Protein 5LLJ (pdb70)

Solvent-accessible surface area: 8548 Å² total; per-residue (Å²): 199,121,97,82,0,88,6,50,51,87,167,230,48,131,66,34,147,93,72,34,65,13,71,15,50,51,43,26,125,40,12,4,0,0,57,23,167,75,94,109,124,17,47,49,7,46,61,140,9,15,103,81,52,107,92,131,265,226,123,101,90,0,88,9,51,43,97,149,228,48,131,73,32,153,101,71,44,74,28,73,12,50,44,39,26,126,39,8,3,0,0,60,15,230,75,87,103,161,26,50,27,7,36,63,146,7,9,122,83,69,107,105,139,246

Organism: Maedi visna virus (strain KV1772) (NCBI:txid36374)

InterPro domains:
  IPR000477 Reverse transcriptase domain [PF00078] (606-776)
  IPR000477 Reverse transcriptase domain [PS50878] (587-776)
  IPR001037 Integrase, C-terminal, retroviral [PS51027] (1447-1499)
  IPR001584 Integrase, catalytic core [PF00665] (1286-1372)
  IPR001584 Integrase, catalytic core [PS50994] (1270-1430)
  IPR001878 Zinc finger, CCHC-type [PF00098] (385-402)
  IPR001878 Zinc finger, CCHC-type [PF00098] (405-421)
  IPR001878 Zinc finger, CCHC-type [PS50158] (386-402)
  IPR001878 Zinc finger, CCHC-type [PS50158] (406-421)
  IPR001878 Zinc finger, CCHC-type [SM00343] (386-402)
  IPR001878 Zinc finger, CCHC-type [SM00343] (405-421)
  IPR001969 Aspartic peptidase, active site [PS00141] (461-472)
  IPR001995 Peptidase A2A, retrovirus, catalytic [PS50175] (459-530)
  IPR002156 Ribonuclease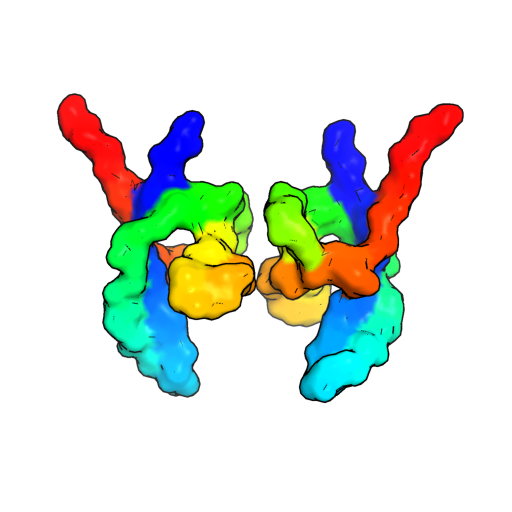 H domain [PF00075] (976-1089)
  IPR002156 Ribonuclease H domain [PS50879] (971-1093)
  IPR003308 Integrase, N-terminal zinc-binding domain [PF02022] (1233-1270)
  IPR003308 Integrase, N-terminal zinc-binding domain [PS50876] (1228-1269)
  IPR008916 Retrovirus capsid, C-terminal [G3DSA:1.10.1200.30] (277-373)
  IPR008919 Retrovirus capsid, N-terminal [G3DSA:1.10.375.10] (144-276)
  IPR008919 Retrovirus capsid, N-terminal [SSF47943] (143-289)

Sequence (114 aa):
KIRFCYYRTRKRGHHPGEWQGPTQVLWGGDGAIVVKDRGTDRYLVIANKDVKFIPPPKKIRFCYYRTRKRGHPGEWQGPTQVLWGGDGAIVVKDRGTDRYLVIANKDVKFIPPPK

Foldseek 3Di:
DWKWKWFWDDDVPHTDDTDDRFTFPADDDQWTWTQDPVPRHIDIGGVVRIGIDDDDD/DKWWKWFWDDDVNHTDDTDDRFIFPADDDQWTWTQDVVVRDIDIGGVVGIGIDDDDD

Nearest PDB structures (foldseek):
  5llj-assembly1_B  TM=9.856E-01  e=1.157E-09  Visna/maedi virus EV1 KV1772
  5t3a-assembly1_A-2  TM=9.664E-01  e=5.363E-09  Visna-maedi virus
  7u32-assembly1_F  TM=9.266E-01  e=1.122E-08  Visna/maedi virus EV1 KV1772
  7u32-assembly1_A  TM=9.396E-01  e=4.384E-08  Visna/maedi virus EV1 KV1772
  7zpp-assembly1_E  TM=9.690E-01  e=1.365E-07  Visna/maedi virus EV1 KV1772

Secondary structure (DSSP, 8-state):
---EEEE--EETT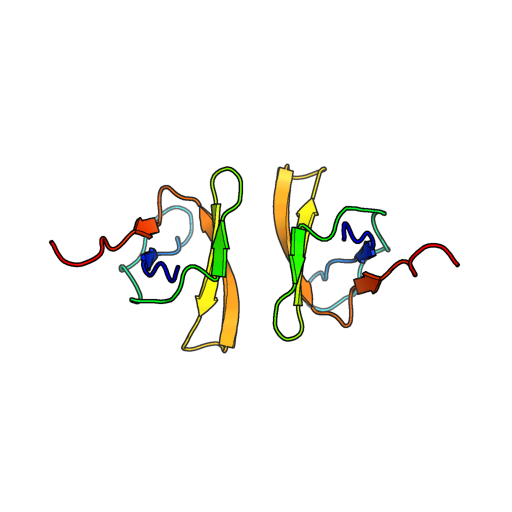EE---EEEEE--EE-SSEEEEEETTTTEEEEEEGGGEEEEPPP-/---EEEE--EETTEE---EEEEE--EE-SSEEEEEETTTTEEEEEEGGGEEEPPPP-

Structure (mmCIF, N/CA/C/O backbone):
data_5LLJ
#
_entry.id   5LLJ
#
_cell.length_a   64.250
_cell.length_b   64.250
_cell.length_c   72.330
_cell.angle_alpha   90.00
_cell.angle_beta   90.00
_cell.angle_gamma   90.00
#
_symmetry.space_grou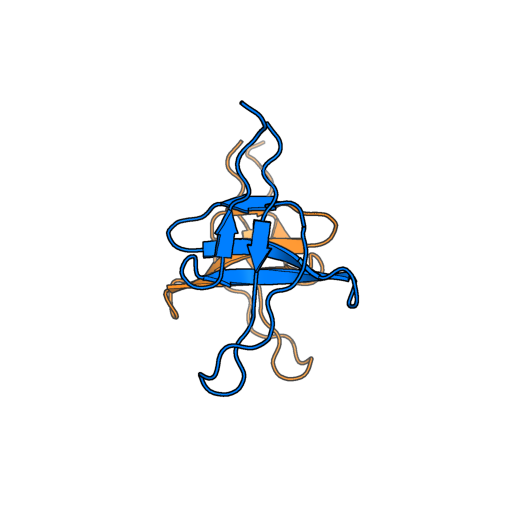p_name_H-M   'P 42 21 2'
#
loop_
_entity.id
_entity.type
_entity.pdbx_description
1 polymer Integrase
2 non-polymer 'CHLORIDE ION'
3 water water
#
loop_
_atom_site.group_PDB
_atom_site.id
_atom_site.type_symbol
_atom_site.label_atom_id
_atom_site.label_alt_id
_atom_site.label_comp_id
_atom_site.label_asym_id
_atom_site.label_entity_id
_atom_site.label_seq_id
_atom_site.pdbx_PDB_ins_code
_atom_site.Cartn_x
_atom_site.Cartn_y
_atom_site.Cartn_z
_atom_site.occupancy
_atom_site.B_iso_or_equiv
_atom_site.auth_seq_id
_atom_site.auth_comp_id
_atom_site.auth_asym_id
_atom_site.auth_atom_id
_atom_site.pdbx_PDB_model_num
ATOM 1 N N . LYS A 1 2 ? 17.596 16.686 79.072 1.00 80.61 220 LYS A N 1
ATOM 2 C CA . LYS A 1 2 ? 16.167 16.941 78.938 1.00 82.45 220 LYS A CA 1
ATOM 3 C C . LYS A 1 2 ? 15.494 17.082 80.304 1.00 76.08 220 LYS A C 1
ATOM 4 O O . LYS A 1 2 ? 15.322 16.101 81.027 1.00 79.93 220 LYS A O 1
ATOM 10 N N . ILE A 1 3 ? 15.114 18.311 80.649 1.00 67.96 221 ILE A N 1
ATOM 11 C CA . ILE A 1 3 ? 14.491 18.622 81.931 1.00 54.44 221 ILE A CA 1
ATOM 12 C C . ILE A 1 3 ? 12.982 18.638 81.752 1.00 47.41 221 ILE A C 1
ATOM 13 O O . ILE A 1 3 ? 12.456 19.384 80.915 1.00 43.02 221 ILE A O 1
ATOM 18 N N . ARG A 1 4 ? 12.284 17.830 82.545 1.00 40.99 222 ARG A N 1
ATOM 19 C CA . ARG A 1 4 ? 10.829 17.838 82.607 1.00 38.08 222 ARG A CA 1
ATOM 20 C C . ARG A 1 4 ? 10.389 18.408 83.947 1.00 30.94 222 ARG A C 1
ATOM 21 O O . ARG A 1 4 ? 10.905 18.004 84.994 1.00 30.90 222 ARG A O 1
ATOM 29 N N . PHE A 1 5 ? 9.441 19.338 83.911 1.00 31.33 223 PHE A N 1
ATOM 30 C CA . PHE A 1 5 ? 8.787 19.844 85.107 1.00 34.60 223 PHE A CA 1
ATOM 31 C C . PHE A 1 5 ? 7.337 19.384 85.139 1.00 34.51 223 PHE A C 1
ATOM 32 O O . PHE A 1 5 ? 6.768 18.975 84.124 1.00 29.77 223 PHE A O 1
ATOM 40 N N . CYS A 1 6 ? 6.734 19.475 86.321 1.00 26.68 224 CYS A N 1
ATOM 41 C CA . CYS A 1 6 ? 5.364 19.033 86.512 1.00 27.58 224 CYS A CA 1
ATOM 42 C C . CYS A 1 6 ? 4.714 19.829 87.631 1.00 30.32 224 CYS A C 1
ATOM 43 O O . CYS A 1 6 ? 5.389 20.498 88.420 1.00 29.63 224 CYS A O 1
ATOM 46 N N . TYR A 1 7 ? 3.383 19.772 87.656 1.00 30.72 225 TYR A N 1
ATOM 47 C CA . TYR A 1 7 ? 2.589 19.993 88.855 1.00 30.31 225 TYR A CA 1
ATOM 48 C C . TYR A 1 7 ? 2.283 18.633 89.468 1.00 32.21 225 TYR A C 1
ATOM 49 O O . TYR A 1 7 ? 2.151 17.635 88.757 1.00 28.60 225 TYR A O 1
ATOM 58 N N . TYR A 1 8 ? 2.176 18.594 90.795 1.00 29.97 226 TYR A N 1
ATOM 59 C CA . TYR A 1 8 ? 1.853 17.357 91.490 1.00 31.06 226 TYR A CA 1
ATOM 60 C C . TYR A 1 8 ? 0.947 17.679 92.666 1.00 29.50 226 TYR A C 1
ATOM 61 O O . TYR A 1 8 ? 0.861 18.825 93.116 1.00 32.38 226 TYR A O 1
ATOM 70 N N . ARG A 1 9 ? 0.269 16.650 93.163 1.00 31.03 227 ARG A N 1
ATOM 71 C CA . ARG A 1 9 ? -0.585 16.800 94.327 1.00 31.04 227 ARG A CA 1
ATOM 72 C C . ARG A 1 9 ? -0.497 15.543 95.175 1.00 29.09 227 ARG A C 1
ATOM 73 O O . ARG A 1 9 ? -0.122 14.468 94.695 1.00 25.34 227 ARG A O 1
ATOM 81 N N . THR A 1 10 ? -0.825 15.694 96.449 1.00 28.80 228 THR A N 1
ATOM 82 C CA . THR A 1 10 ? -0.914 14.570 97.364 1.00 27.70 228 THR A CA 1
ATOM 83 C C . THR A 1 10 ? -2.342 14.480 97.882 1.00 30.52 228 THR A C 1
ATOM 84 O O . THR A 1 10 ? -3.148 15.402 97.724 1.00 29.10 228 THR A O 1
ATOM 88 N N . ARG A 1 11 ? -2.658 13.357 98.510 1.00 27.84 229 ARG A N 1
ATOM 89 C CA . ARG A 1 11 ? -4.007 13.117 98.992 1.00 29.48 229 ARG A CA 1
ATOM 90 C C . ARG A 1 11 ? -4.021 12.953 100.502 1.00 32.96 229 ARG A C 1
ATOM 91 O O . ARG A 1 11 ? -3.042 12.514 101.115 1.00 29.59 229 ARG A O 1
ATOM 99 N N . LYS A 1 12 ? -5.144 13.336 101.095 1.00 34.86 230 LYS A N 1
ATOM 100 C CA . LYS A 1 12 ? -5.385 13.160 102.519 1.00 31.57 230 LYS A CA 1
ATOM 101 C C . LYS A 1 12 ? -6.607 12.256 102.617 1.00 42.73 230 LYS A C 1
ATOM 102 O O . LYS A 1 12 ? -7.740 12.685 102.357 1.00 30.08 230 LYS A O 1
ATOM 108 N N . ARG A 1 13 ? -6.336 10.987 102.932 1.00 42.90 231 ARG A N 1
ATOM 109 C CA . ARG A 1 13 ? -7.346 9.935 103.016 1.00 38.24 231 ARG A CA 1
ATOM 110 C C . ARG A 1 13 ? -8.146 9.860 101.719 1.00 39.49 231 ARG A C 1
ATOM 111 O O . ARG A 1 13 ? -9.380 9.826 101.716 1.00 40.75 231 ARG A O 1
ATOM 119 N N . GLY A 1 14 ? -7.421 9.867 100.603 1.00 33.00 232 GLY A N 1
ATOM 120 C CA . GLY A 1 14 ? -8.006 9.713 99.298 1.00 39.24 232 GLY A CA 1
ATOM 121 C C . GLY A 1 14 ? -8.387 11.000 98.605 1.00 32.52 232 GLY A C 1
ATOM 122 O O . GLY A 1 14 ? -8.495 11.008 97.376 1.00 32.36 232 GLY A O 1
ATOM 123 N N . HIS A 1 15 ? -8.592 12.087 99.348 1.00 35.19 233 HIS A N 1
ATOM 124 C CA A HIS A 1 15 ? -9.033 13.338 98.742 0.52 36.70 233 HIS A CA 1
ATOM 125 C CA B HIS A 1 15 ? -9.033 13.336 98.737 0.48 36.67 233 HIS A CA 1
ATOM 126 C C . HIS A 1 15 ? -7.851 14.085 98.169 1.00 34.32 233 HIS A C 1
ATOM 127 O O . HIS A 1 15 ? -6.900 14.400 98.905 1.00 35.23 233 HIS A O 1
ATOM 140 N N . PRO A 1 16 ? -7.835 14.411 96.872 1.00 38.19 234 PRO A N 1
ATOM 141 C CA . PRO A 1 16 ? -6.697 15.124 96.294 1.00 38.25 234 PRO A CA 1
ATOM 142 C C . PRO A 1 16 ? -6.649 16.572 96.756 1.00 43.90 234 PRO A C 1
ATOM 143 O O . PRO A 1 16 ? -7.668 17.265 96.806 1.00 39.77 234 PRO A O 1
ATOM 147 N N . GLY A 1 17 ? -5.444 17.023 97.097 1.00 35.67 235 GLY A N 1
ATOM 148 C CA . GLY A 1 17 ? -5.222 18.386 97.527 1.00 43.10 235 GLY A CA 1
ATOM 149 C C . GLY A 1 17 ? -4.949 19.316 96.361 1.00 40.89 235 GLY A C 1
ATOM 150 O O . GLY A 1 17 ? -5.161 18.984 95.193 1.00 35.91 235 GLY A O 1
ATOM 151 N N . GLU A 1 18 ? -4.464 20.508 96.698 1.00 38.54 236 GLU A N 1
ATOM 152 C CA . GLU A 1 18 ? -4.161 21.505 95.683 1.00 38.97 236 GLU A CA 1
ATOM 153 C C . GLU A 1 18 ? -2.970 21.072 94.841 1.00 33.15 236 GLU A C 1
ATOM 154 O O . GLU A 1 18 ? -2.046 20.412 95.325 1.00 34.57 236 GLU A O 1
ATOM 160 N N . TRP A 1 19 ? -2.996 21.455 93.566 1.00 36.27 237 TRP A N 1
ATOM 161 C CA . TRP A 1 19 ? -1.831 21.256 92.717 1.00 32.52 237 TRP A CA 1
ATOM 162 C C . TRP A 1 19 ? -0.666 22.084 93.239 1.00 43.97 237 TRP A C 1
ATOM 163 O O . TRP A 1 19 ? -0.828 23.255 93.598 1.00 43.37 237 TRP A O 1
ATOM 174 N N . GLN A 1 20 ? 0.509 21.469 93.291 1.00 32.62 238 GLN A N 1
ATOM 175 C CA . GLN A 1 20 ? 1.705 22.113 93.801 1.00 38.47 238 GLN A CA 1
ATOM 176 C C . GLN A 1 20 ? 2.755 22.151 92.704 1.00 35.70 238 GLN A C 1
ATOM 177 O O . GLN A 1 20 ? 2.667 21.427 91.710 1.00 36.40 238 GLN A O 1
ATOM 183 N N . GLY A 1 21 ? 3.750 23.008 92.897 1.00 37.80 239 GLY A N 1
ATOM 184 C CA . GLY A 1 21 ? 4.794 23.188 91.910 1.00 32.04 239 GLY A CA 1
ATOM 185 C C . GLY A 1 21 ? 4.750 24.552 91.244 1.00 33.99 239 GLY A C 1
ATOM 186 O O . GLY A 1 21 ? 4.204 25.501 91.804 1.00 36.91 239 GLY A O 1
ATOM 187 N N . PRO A 1 22 ? 5.313 24.658 90.032 1.00 31.90 240 PRO A N 1
ATOM 188 C CA . PRO A 1 22 ? 5.944 23.560 89.286 1.00 33.32 240 PRO A CA 1
ATOM 189 C C . PRO A 1 22 ? 7.267 23.093 89.895 1.00 33.19 240 PRO A C 1
ATOM 190 O O . PRO A 1 22 ? 7.920 23.849 90.610 1.00 35.39 240 PRO A O 1
ATOM 194 N N . THR A 1 23 ? 7.634 21.839 89.638 1.00 27.92 241 THR A N 1
ATOM 195 C CA . THR A 1 23 ? 8.858 21.283 90.191 1.00 28.83 241 THR A CA 1
ATOM 196 C C . THR A 1 23 ? 9.403 20.258 89.208 1.00 28.80 241 THR A C 1
ATOM 197 O O . THR A 1 23 ? 8.677 19.733 88.358 1.00 28.89 241 THR A O 1
ATOM 201 N N . GLN A 1 24 ? 10.699 19.993 89.317 1.00 29.89 242 GLN A N 1
ATOM 202 C CA . GLN A 1 24 ? 11.348 19.114 88.356 1.00 27.87 242 GLN A CA 1
ATOM 203 C C . GLN A 1 24 ? 10.961 17.661 88.599 1.00 31.15 242 GLN A C 1
ATOM 204 O O . GLN A 1 24 ? 10.886 17.203 89.743 1.00 29.14 242 GLN A O 1
ATOM 210 N N . VAL A 1 25 ? 10.700 16.940 87.511 1.00 28.19 243 VAL A N 1
ATOM 211 C CA . VAL A 1 25 ? 10.525 15.490 87.555 1.00 28.66 243 VAL A CA 1
ATOM 212 C C . VAL A 1 25 ? 11.921 14.891 87.694 1.00 30.47 243 VAL A C 1
ATOM 213 O O . VAL A 1 25 ? 12.695 14.868 86.738 1.00 31.97 243 VAL A O 1
ATOM 217 N N . LEU A 1 26 ? 12.253 14.410 88.892 1.00 27.11 244 LEU A N 1
ATOM 218 C CA . LEU A 1 26 ? 13.613 13.948 89.144 1.00 30.69 244 LEU A CA 1
ATOM 219 C C . LEU A 1 26 ? 13.845 12.533 88.637 1.00 32.08 244 LEU A C 1
ATOM 220 O O . LEU A 1 26 ? 14.969 12.195 88.247 1.00 35.89 244 LEU A O 1
ATOM 225 N N . TRP A 1 27 ? 12.812 11.698 88.638 1.00 27.33 245 TRP A N 1
ATOM 226 C CA . TRP A 1 27 ? 12.920 10.336 88.140 1.00 27.61 245 TRP A CA 1
ATOM 227 C C . TRP A 1 27 ? 11.540 9.876 87.706 1.00 32.06 245 TRP A C 1
ATOM 228 O O . TRP A 1 27 ? 10.537 10.218 88.341 1.00 30.08 245 TRP A O 1
ATOM 239 N N . GLY A 1 28 ? 11.497 9.120 86.615 1.00 33.40 246 GLY A N 1
ATOM 240 C CA . GLY A 1 28 ? 10.263 8.524 86.155 1.00 31.78 246 GLY A CA 1
ATOM 241 C C . GLY A 1 28 ? 10.311 7.015 86.253 1.00 39.67 246 GLY A C 1
ATOM 242 O O . GLY A 1 28 ? 11.167 6.370 85.639 1.00 33.82 246 GLY A O 1
ATOM 243 N N . GLY A 1 29 ? 9.415 6.443 87.048 1.00 29.28 247 GLY A N 1
ATOM 244 C CA . GLY A 1 29 ? 9.266 5.012 87.149 1.00 35.32 247 GLY A CA 1
ATOM 245 C C . GLY A 1 29 ? 8.059 4.515 86.382 1.00 38.60 247 GLY A C 1
ATOM 246 O O . GLY A 1 29 ? 7.514 5.201 85.510 1.00 40.53 247 GLY A O 1
ATOM 247 N N . ASP A 1 30 ? 7.628 3.304 86.722 1.00 32.54 248 ASP A N 1
ATOM 248 C CA . ASP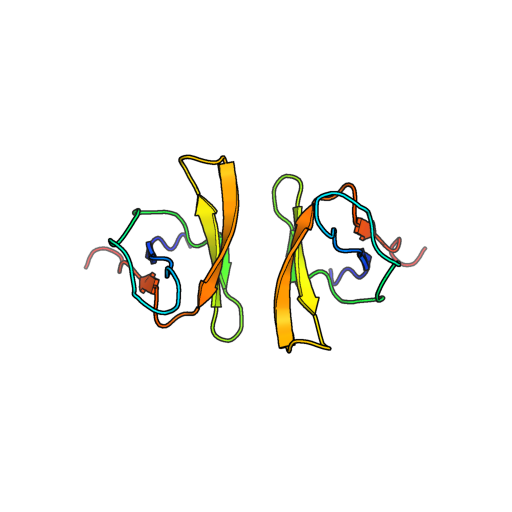 A 1 30 ? 6.455 2.688 86.102 1.00 34.06 248 ASP A CA 1
ATOM 249 C C . ASP A 1 30 ? 5.220 3.096 86.896 1.00 31.14 248 ASP A C 1
ATOM 250 O O . ASP A 1 30 ? 4.900 2.492 87.921 1.00 35.69 248 ASP A O 1
ATOM 255 N N . GLY A 1 31 ? 4.516 4.122 86.420 1.00 31.90 249 GLY A N 1
ATOM 256 C CA . GLY A 1 31 ? 3.299 4.569 87.058 1.00 38.54 249 GLY A CA 1
ATOM 257 C C . GLY A 1 31 ? 3.475 5.632 88.120 1.00 31.98 249 GLY A C 1
ATOM 258 O O . GLY A 1 31 ? 2.483 6.020 88.751 1.00 29.93 249 GLY A O 1
ATOM 259 N N . ALA A 1 32 ? 4.695 6.120 88.335 1.00 27.39 250 ALA A N 1
ATOM 260 C CA . ALA A 1 32 ? 4.942 7.100 89.383 1.00 27.62 250 ALA A CA 1
ATOM 261 C C . ALA A 1 32 ? 6.227 7.852 89.069 1.00 27.33 250 ALA A C 1
ATOM 262 O O . ALA A 1 32 ? 7.044 7.412 88.256 1.00 29.05 250 ALA A O 1
ATOM 264 N N . ILE A 1 33 ? 6.384 9.009 89.717 1.00 26.87 251 ILE A N 1
ATOM 265 C CA . ILE A 1 33 ? 7.561 9.853 89.562 1.00 22.37 251 ILE A CA 1
ATOM 266 C C . ILE A 1 33 ? 8.083 10.220 90.942 1.00 22.26 251 ILE A C 1
ATOM 267 O O . ILE A 1 33 ? 7.423 10.012 91.961 1.00 24.86 251 ILE A O 1
ATOM 272 N N . VAL A 1 34 ? 9.291 10.776 90.958 1.00 21.60 252 VAL A N 1
ATOM 273 C CA . VAL A 1 34 ? 9.922 11.291 92.167 1.00 23.93 252 VAL A CA 1
ATOM 274 C C . VAL A 1 34 ? 10.097 12.796 92.015 1.00 28.30 252 VAL A C 1
ATOM 275 O O . VAL A 1 34 ? 10.604 13.265 90.991 1.00 28.68 252 VAL A O 1
ATOM 279 N N . VAL A 1 35 ? 9.674 13.549 93.031 1.00 27.87 253 VAL A N 1
ATOM 280 C CA . VAL A 1 35 ? 9.879 14.990 93.092 1.00 28.74 253 VAL A CA 1
ATOM 281 C C . VAL A 1 35 ? 10.491 15.325 94.444 1.00 30.73 253 VAL A C 1
ATOM 282 O O . VAL A 1 35 ? 10.494 14.514 95.368 1.00 29.06 253 VAL A O 1
ATOM 286 N N . LYS A 1 36 ? 11.002 16.544 94.557 1.00 29.01 254 LYS A N 1
ATOM 287 C CA . LYS A 1 36 ? 11.476 17.066 95.831 1.00 28.89 254 LYS A CA 1
ATOM 288 C C . LYS A 1 36 ? 10.521 18.157 96.301 1.00 34.17 254 LYS A C 1
ATOM 289 O O . LYS A 1 36 ? 10.298 19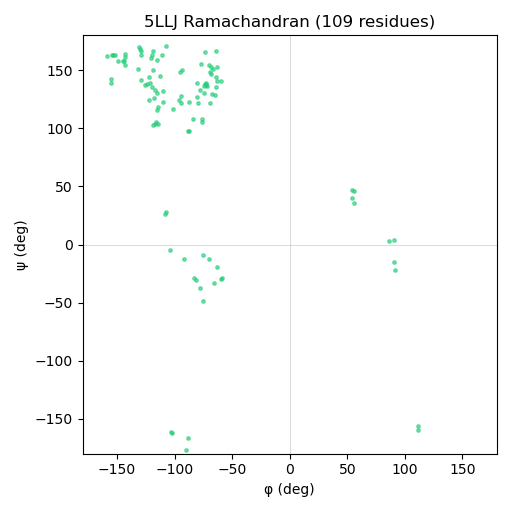.142 95.587 1.00 35.70 254 LYS A O 1
ATOM 295 N N . ASP A 1 37 ? 9.960 17.974 97.495 1.00 36.69 255 ASP A N 1
ATOM 296 C CA . ASP A 1 37 ? 9.081 18.976 98.083 1.00 41.61 255 ASP A CA 1
ATOM 297 C C . ASP A 1 37 ? 9.903 20.199 98.466 1.00 41.64 255 ASP A C 1
ATOM 298 O O . ASP A 1 37 ? 10.846 20.098 99.256 1.00 42.33 255 ASP A O 1
ATOM 303 N N . ARG A 1 38 ? 9.545 21.353 97.901 1.00 52.80 256 ARG A N 1
ATOM 304 C CA . ARG A 1 38 ? 10.306 22.572 98.148 1.00 59.04 256 ARG A CA 1
ATOM 305 C C . ARG A 1 38 ? 10.209 23.014 99.603 1.00 61.60 256 ARG A C 1
ATOM 306 O O . ARG A 1 38 ? 11.173 23.567 100.146 1.00 69.14 256 ARG A O 1
ATOM 314 N N . GLY A 1 39 ? 9.070 22.776 100.246 1.00 57.76 257 GLY A N 1
ATOM 315 C CA . GLY A 1 39 ? 8.860 23.225 101.607 1.00 72.75 257 GLY A CA 1
ATOM 316 C C . GLY A 1 39 ? 9.538 22.367 102.655 1.00 76.39 257 GLY A C 1
ATOM 317 O O . GLY A 1 39 ? 10.045 22.886 103.654 1.00 79.88 257 GLY A O 1
ATOM 318 N N . THR A 1 40 ? 9.557 21.051 102.441 1.00 65.41 258 THR A N 1
ATOM 319 C CA . THR A 1 40 ? 10.129 20.120 103.402 1.00 63.49 258 THR A CA 1
ATOM 320 C C . THR A 1 40 ? 11.498 19.587 103.000 1.00 55.48 258 THR A C 1
ATOM 321 O O . THR A 1 40 ? 12.109 18.857 103.790 1.00 46.49 258 THR A O 1
ATOM 325 N N . ASP A 1 41 ? 11.989 19.923 101.804 1.00 60.66 259 ASP A N 1
ATOM 326 C CA . ASP A 1 41 ? 13.281 19.438 101.308 1.00 59.26 259 ASP A CA 1
ATOM 327 C C . ASP A 1 41 ? 13.338 17.910 101.314 1.00 59.21 259 ASP A C 1
ATOM 328 O O . ASP A 1 41 ? 14.382 17.308 101.570 1.00 56.51 259 ASP A O 1
ATOM 333 N N . ARG A 1 42 ? 12.206 17.276 101.022 1.00 53.54 260 ARG A N 1
ATOM 334 C CA . ARG A 1 42 ? 12.071 15.828 101.096 1.00 51.06 260 ARG A CA 1
ATOM 335 C C . ARG A 1 42 ? 11.642 15.276 99.743 1.00 32.52 260 ARG A C 1
ATOM 336 O O . ARG A 1 42 ? 10.861 15.907 99.025 1.00 34.94 260 ARG A O 1
ATOM 344 N N . TYR A 1 43 ? 12.151 14.095 99.396 1.00 41.50 261 TYR A N 1
ATOM 345 C CA . TYR A 1 43 ? 11.740 13.433 98.165 1.00 36.70 261 TYR A CA 1
ATOM 346 C C . TYR A 1 43 ? 10.408 12.725 98.368 1.00 27.62 261 TYR A C 1
ATOM 347 O O . TYR A 1 43 ? 10.179 12.089 99.401 1.00 27.96 261 TYR A O 1
ATOM 356 N N . LEU A 1 44 ? 9.532 12.826 97.365 1.00 28.53 262 LEU A N 1
ATOM 357 C CA . LEU A 1 44 ? 8.207 12.223 97.403 1.00 27.69 262 LEU A CA 1
ATOM 358 C C . LEU A 1 44 ? 7.984 11.403 96.145 1.00 26.68 262 LEU A C 1
ATOM 359 O O . LEU A 1 44 ? 8.381 11.817 95.052 1.00 27.19 262 LEU A O 1
ATOM 364 N N . VAL A 1 45 ? 7.333 10.253 96.296 1.00 25.43 263 VAL A N 1
ATOM 365 C CA . VAL A 1 45 ? 6.858 9.467 95.162 1.00 23.50 263 VAL A CA 1
ATOM 366 C C . VAL A 1 45 ? 5.409 9.855 94.892 1.00 23.01 263 VAL A C 1
ATOM 367 O O . VAL A 1 45 ? 4.576 9.847 95.808 1.00 26.27 263 VAL A O 1
ATOM 371 N N . ILE A 1 46 ? 5.109 10.209 93.643 1.00 24.86 264 ILE A N 1
ATOM 372 C CA . ILE A 1 46 ? 3.785 10.680 93.248 1.00 26.33 264 ILE A CA 1
ATOM 373 C C . ILE A 1 46 ? 3.266 9.768 92.147 1.00 27.58 264 ILE A C 1
ATOM 374 O O . ILE A 1 46 ? 3.924 9.604 91.112 1.00 24.68 264 ILE A O 1
ATOM 379 N N . ALA A 1 47 ? 2.086 9.188 92.362 1.00 26.77 265 ALA A N 1
ATOM 380 C CA . ALA A 1 47 ? 1.450 8.395 91.317 1.00 31.32 265 ALA A CA 1
ATOM 381 C C . ALA A 1 47 ? 1.096 9.278 90.126 1.00 26.22 265 ALA A C 1
ATOM 382 O O . ALA A 1 47 ? 0.699 10.436 90.280 1.00 27.22 265 ALA A O 1
ATOM 384 N N . ASN A 1 48 ? 1.228 8.708 88.921 1.00 28.75 266 ASN A N 1
ATOM 385 C CA . ASN A 1 48 ? 1.083 9.498 87.701 1.00 30.76 266 ASN A CA 1
ATOM 386 C C . ASN A 1 48 ? -0.280 10.171 87.600 1.00 30.60 266 ASN A C 1
ATOM 387 O O . ASN A 1 48 ? -0.396 11.241 86.988 1.00 29.91 266 ASN A O 1
ATOM 392 N N . LYS A 1 49 ? -1.323 9.579 88.183 1.00 28.20 267 LYS A N 1
ATOM 393 C CA . LYS A 1 49 ? -2.623 10.230 88.083 1.00 30.74 267 LYS A CA 1
ATOM 394 C C . LYS A 1 49 ? -2.695 11.504 88.910 1.00 33.16 267 LYS A C 1
ATOM 395 O O . LYS A 1 49 ? -3.631 12.285 88.727 1.00 28.38 267 LYS A O 1
ATOM 401 N N . ASP A 1 50 ? -1.724 11.740 89.794 1.00 26.81 268 ASP A N 1
ATOM 402 C CA . ASP A 1 50 ? -1.618 12.986 90.541 1.00 27.05 268 ASP A CA 1
ATOM 403 C C . ASP A 1 50 ? -0.458 13.845 90.044 1.00 30.65 268 ASP A C 1
ATOM 404 O O . ASP A 1 50 ? 0.109 14.635 90.803 1.00 26.56 268 ASP A O 1
ATOM 409 N N . VAL A 1 51 ? -0.110 13.705 88.765 1.00 26.55 269 VAL A N 1
ATOM 410 C CA . VAL A 1 51 ? 0.943 14.484 88.125 1.00 27.02 269 VAL A CA 1
ATOM 411 C C . VAL A 1 51 ? 0.366 15.156 86.886 1.00 28.85 269 VAL A C 1
ATOM 412 O O . VAL A 1 51 ? -0.393 14.537 86.133 1.00 28.36 269 VAL A O 1
ATOM 416 N N . LYS A 1 52 ? 0.719 16.425 86.684 1.00 26.64 270 LYS A N 1
ATOM 417 C CA . LYS A 1 52 ? 0.474 17.143 85.433 1.00 32.91 270 LYS A CA 1
ATOM 418 C C . LYS A 1 52 ? 1.833 17.503 84.837 1.00 27.17 270 LYS A C 1
ATOM 419 O O . LYS A 1 52 ? 2.508 18.411 85.333 1.00 29.61 270 LYS A O 1
ATOM 425 N N . PHE A 1 53 ? 2.240 16.801 83.781 1.00 28.02 271 PHE A N 1
ATOM 426 C CA . PHE A 1 53 ? 3.506 17.120 83.134 1.00 33.14 271 PHE A CA 1
ATOM 427 C C . PHE A 1 53 ? 3.368 18.398 82.313 1.00 32.61 271 PHE A C 1
ATOM 428 O O . PHE A 1 53 ? 2.383 18.590 81.597 1.00 37.29 271 PHE A O 1
ATOM 436 N N . ILE A 1 54 ? 4.366 19.267 82.423 1.00 27.93 272 ILE A N 1
ATOM 437 C CA . ILE A 1 54 ? 4.350 20.571 81.760 1.00 25.87 272 ILE A CA 1
ATOM 438 C C . ILE A 1 54 ? 5.079 20.437 80.430 1.00 32.93 272 ILE A C 1
ATOM 439 O O . ILE A 1 54 ? 6.264 20.066 80.417 1.00 30.41 272 ILE A O 1
ATOM 444 N N . PRO A 1 55 ? 4.433 20.734 79.304 1.00 36.94 273 PRO A N 1
ATOM 445 C CA . PRO A 1 55 ? 5.088 20.584 78.003 1.00 35.31 273 PRO A CA 1
ATOM 446 C C . PRO A 1 55 ? 6.053 21.726 77.742 1.00 33.30 273 PRO A C 1
ATOM 447 O O . PRO A 1 55 ? 5.892 22.825 78.293 1.00 37.07 273 PRO A O 1
ATOM 451 N N . PRO A 1 56 ? 7.064 21.508 76.906 1.00 33.62 274 PRO A N 1
ATOM 452 C CA . PRO A 1 56 ? 7.962 22.600 76.512 1.00 35.94 274 PRO A CA 1
ATOM 453 C C . PRO A 1 56 ? 7.272 23.546 75.546 1.00 34.46 274 PRO A C 1
ATOM 454 O O . PRO A 1 56 ? 6.210 23.215 74.994 1.00 36.30 274 PRO A O 1
ATOM 458 N N . PRO A 1 57 ? 7.831 24.736 75.317 1.00 34.71 275 PRO A N 1
ATOM 459 C CA . PRO A 1 57 ? 7.203 25.674 74.379 1.00 35.49 275 PRO A CA 1
ATOM 460 C C . PRO A 1 57 ? 7.170 25.120 72.963 1.00 52.69 275 PRO A C 1
ATOM 461 O O . PRO A 1 57 ? 8.007 24.304 72.569 1.00 52.05 275 PRO A O 1
ATOM 465 N N . LYS A 1 58 ? 6.184 25.576 72.197 1.00 61.80 276 LYS A N 1
ATOM 466 C CA . LYS A 1 58 ? 6.066 25.204 70.791 1.00 78.96 276 LYS A CA 1
ATOM 467 C C . LYS A 1 58 ? 7.200 25.812 69.972 1.00 84.32 276 LYS A C 1
ATOM 468 O O . LYS A 1 58 ? 7.788 25.153 69.114 1.00 96.63 276 LYS A O 1
ATOM 475 N N . LYS B 1 2 ? 26.939 -0.367 85.502 1.00 67.90 220 LYS B N 1
ATOM 476 C CA . LYS B 1 2 ? 26.173 0.817 85.875 1.00 77.79 220 LYS B CA 1
ATOM 477 C C . LYS B 1 2 ? 25.083 0.473 86.889 1.00 65.52 220 LYS B C 1
ATOM 478 O O . LYS B 1 2 ? 24.794 1.260 87.792 1.00 70.59 220 LYS B O 1
ATOM 484 N N . ILE B 1 3 ? 24.480 -0.708 86.732 1.00 57.93 221 ILE B N 1
ATOM 485 C CA . ILE B 1 3 ? 23.441 -1.144 87.656 1.00 47.42 221 ILE B CA 1
ATOM 486 C C . ILE B 1 3 ? 24.044 -1.333 89.040 1.00 41.69 221 ILE B C 1
ATOM 487 O O . ILE B 1 3 ? 25.060 -2.020 89.206 1.00 41.31 221 ILE B O 1
ATOM 492 N N . ARG B 1 4 ? 23.422 -0.713 90.041 1.00 33.77 222 ARG B N 1
ATOM 493 C CA . ARG B 1 4 ? 23.829 -0.827 91.432 1.00 33.58 222 ARG B CA 1
ATOM 494 C C . ARG B 1 4 ? 22.760 -1.565 92.226 1.00 27.32 222 ARG B C 1
ATOM 495 O O . ARG B 1 4 ? 21.560 -1.417 91.974 1.00 28.32 222 ARG B O 1
ATOM 503 N N . PHE B 1 5 ? 23.203 -2.352 93.200 1.00 24.37 223 PHE B N 1
ATOM 504 C CA . PHE B 1 5 ? 22.298 -3.028 94.113 1.00 25.91 223 PHE B CA 1
ATOM 505 C C . PHE B 1 5 ? 22.600 -2.593 95.541 1.00 26.65 223 PHE B C 1
ATOM 506 O O . PHE B 1 5 ? 23.673 -2.054 95.832 1.00 27.19 223 PHE B O 1
ATOM 514 N N . CYS B 1 6 ? 21.630 -2.800 96.429 1.00 25.99 224 CYS B N 1
ATOM 515 C CA . CYS B 1 6 ? 21.826 -2.405 97.817 1.00 25.96 224 CYS B CA 1
ATOM 516 C C . CYS B 1 6 ? 20.966 -3.275 98.716 1.00 26.88 224 CYS B C 1
ATOM 517 O O . CYS B 1 6 ? 20.020 -3.927 98.269 1.00 27.52 224 CYS B O 1
ATOM 520 N N . TYR B 1 7 ? 21.309 -3.258 99.997 1.00 28.11 225 TYR B N 1
ATOM 521 C CA . TYR B 1 7 ? 20.354 -3.548 101.053 1.00 21.93 225 TYR B CA 1
ATOM 522 C C . TYR B 1 7 ? 19.751 -2.233 101.536 1.00 24.12 225 TYR B C 1
ATOM 523 O O . TYR B 1 7 ? 20.389 -1.178 101.473 1.00 24.51 225 TYR B O 1
ATOM 532 N N . TYR B 1 8 ? 18.506 -2.294 102.000 1.00 25.06 226 TYR B N 1
ATOM 533 C CA . TYR B 1 8 ? 17.836 -1.106 102.511 1.00 26.42 226 TYR B CA 1
ATOM 534 C C . TYR B 1 8 ? 16.978 -1.490 103.706 1.00 27.95 226 TYR B C 1
ATOM 535 O O . TYR B 1 8 ? 16.685 -2.667 103.938 1.00 29.30 226 TYR B O 1
ATOM 544 N N . ARG B 1 9 ? 16.580 -0.477 104.469 1.00 26.14 227 ARG B N 1
ATOM 545 C CA . ARG B 1 9 ? 15.658 -0.687 105.573 1.00 25.58 227 ARG B CA 1
ATOM 546 C C . ARG B 1 9 ? 14.715 0.502 105.665 1.00 30.13 227 ARG B C 1
ATOM 547 O O . ARG B 1 9 ? 15.035 1.606 105.219 1.00 26.55 227 ARG B O 1
ATOM 555 N N . THR B 1 10 ? 13.538 0.258 106.225 1.00 25.69 228 THR B N 1
ATOM 556 C CA . THR B 1 10 ? 12.554 1.297 106.475 1.00 25.65 228 THR B CA 1
ATOM 557 C C . THR B 1 10 ? 12.493 1.581 107.969 1.00 28.53 228 THR B C 1
ATOM 558 O O . THR B 1 10 ? 13.092 0.878 108.786 1.00 33.20 228 THR B O 1
ATOM 562 N N . ARG B 1 11 ? 11.769 2.638 108.312 1.00 24.66 229 ARG B N 1
ATOM 563 C CA . ARG B 1 11 ? 11.629 3.100 109.686 1.00 29.42 229 ARG B CA 1
ATOM 564 C C . ARG B 1 11 ? 10.160 3.106 110.076 1.00 31.56 229 ARG B C 1
ATOM 565 O O . ARG B 1 11 ? 9.301 3.492 109.278 1.00 33.77 229 ARG B O 1
ATOM 573 N N . LYS 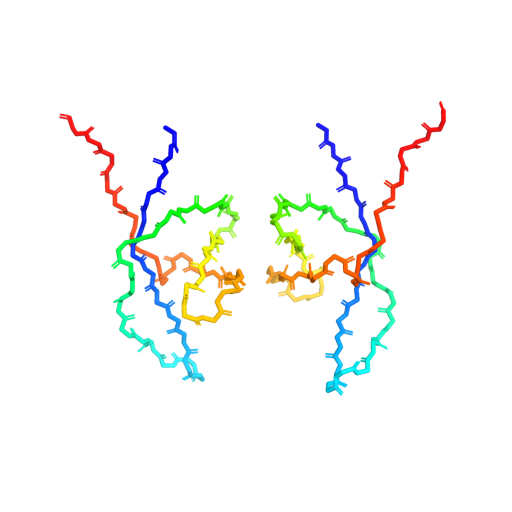B 1 12 ? 9.876 2.680 111.304 1.00 28.30 230 LYS B N 1
ATOM 574 C CA . LYS B 1 12 ? 8.535 2.767 111.880 1.00 31.02 230 LYS B CA 1
ATOM 575 C C . LYS B 1 12 ? 8.624 3.741 113.047 1.00 37.62 230 LYS B C 1
ATOM 576 O O . LYS B 1 12 ? 9.144 3.398 114.112 1.00 31.71 230 LYS B O 1
ATOM 582 N N . ARG B 1 13 ? 8.130 4.962 112.832 1.00 38.12 231 ARG B N 1
ATOM 583 C CA . ARG B 1 13 ? 8.207 6.025 113.836 1.00 40.31 231 ARG B CA 1
ATOM 584 C C . ARG B 1 13 ? 9.648 6.228 114.302 1.00 31.45 231 ARG B C 1
ATOM 585 O O . ARG B 1 13 ? 9.918 6.420 115.491 1.00 30.90 231 ARG B O 1
ATOM 593 N N . GLY B 1 14 ? 10.586 6.162 113.355 1.00 33.65 232 GLY B N 1
ATOM 594 C CA . GLY B 1 14 ? 11.989 6.382 113.627 1.00 36.11 232 GLY B CA 1
ATOM 595 C C . GLY B 1 14 ? 12.784 5.141 113.983 1.00 34.54 232 GLY B C 1
ATOM 596 O O . GLY B 1 14 ? 14.021 5.189 113.964 1.00 31.67 232 GLY B O 1
ATOM 597 N N . HIS B 1 15 ? 12.117 4.037 114.323 1.00 31.75 233 HIS B N 1
ATOM 598 C CA . HIS B 1 15 ? 12.824 2.817 114.696 1.00 25.85 233 HIS B CA 1
ATOM 599 C C . HIS B 1 15 ? 13.270 2.075 113.442 1.00 26.86 233 HIS B C 1
ATOM 600 O O . HIS B 1 15 ? 12.442 1.815 112.555 1.00 30.82 233 HIS B O 1
ATOM 607 N N . PRO B 1 16 ? 14.552 1.723 113.316 1.00 25.64 234 PRO B N 1
ATOM 608 C CA . PRO B 1 16 ? 15.029 1.069 112.093 1.00 26.09 234 PRO B CA 1
ATOM 609 C C . PRO B 1 16 ? 14.552 -0.373 111.997 1.00 28.83 234 PRO B C 1
ATOM 610 O O . PRO B 1 16 ? 14.565 -1.117 112.982 1.00 30.87 234 PRO B O 1
ATOM 614 N N . GLY B 1 17 ? 14.148 -0.771 110.791 1.00 31.28 235 GLY B N 1
ATOM 615 C CA . GLY B 1 17 ? 13.710 -2.126 110.535 1.00 28.82 235 GLY B CA 1
ATOM 616 C C . GLY B 1 17 ? 14.846 -3.041 110.118 1.00 27.55 235 GLY B C 1
ATOM 617 O O . GLY B 1 17 ? 16.021 -2.659 110.080 1.00 28.61 235 GLY B O 1
ATOM 618 N N . GLU B 1 18 ? 14.481 -4.281 109.804 1.00 25.86 236 GLU B N 1
ATOM 619 C CA . GLU B 1 18 ? 15.446 -5.254 109.310 1.00 31.88 236 GLU B CA 1
ATOM 620 C C . GLU B 1 18 ? 15.978 -4.855 107.939 1.00 27.84 236 GLU B C 1
ATOM 621 O O . GLU B 1 18 ? 15.288 -4.215 107.139 1.00 30.21 236 GLU B O 1
ATOM 627 N N . TRP B 1 19 ? 17.212 -5.264 107.663 1.00 25.69 237 TRP B N 1
ATOM 628 C CA . TRP B 1 19 ? 17.778 -5.055 106.337 1.00 29.54 237 TRP B CA 1
ATOM 629 C C . TRP B 1 19 ? 17.037 -5.911 105.322 1.00 33.66 237 TRP B C 1
ATOM 630 O O . TRP B 1 19 ? 16.851 -7.115 105.525 1.00 34.18 237 TRP B O 1
ATOM 641 N N . GLN B 1 20 ? 16.602 -5.282 104.239 1.00 25.75 238 GLN B N 1
ATOM 642 C CA . GLN B 1 20 ? 15.887 -5.955 103.168 1.00 28.56 238 GLN B CA 1
ATOM 643 C C . GLN B 1 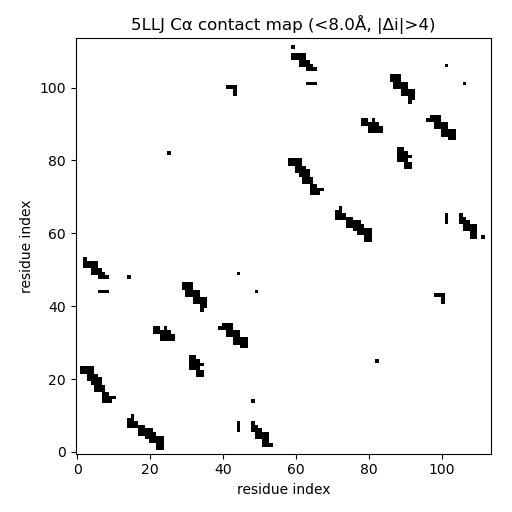20 ? 16.717 -5.913 101.896 1.00 26.42 238 GLN B C 1
ATOM 644 O O . GLN B 1 20 ? 17.598 -5.066 101.729 1.00 27.66 238 GLN B O 1
ATOM 650 N N . GLY B 1 21 ? 16.418 -6.839 100.996 1.00 29.60 239 GLY B N 1
ATOM 651 C CA . GLY B 1 21 ? 17.117 -6.904 99.734 1.00 26.79 239 GLY B CA 1
ATOM 652 C C . GLY B 1 21 ? 17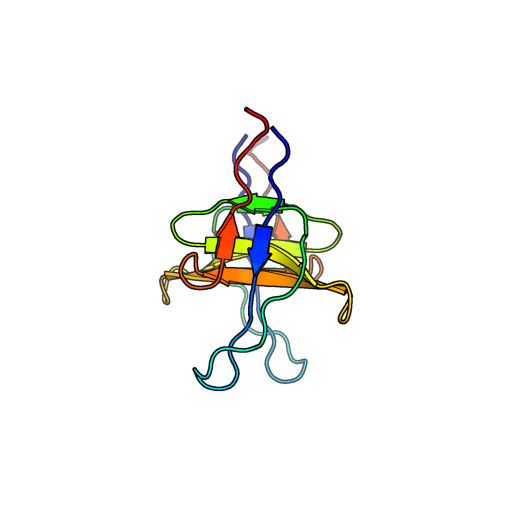.995 -8.135 99.642 1.00 28.04 239 GLY B C 1
ATOM 653 O O . GLY B 1 21 ? 17.802 -9.092 100.390 1.00 28.01 239 GLY B O 1
ATOM 654 N N . PRO B 1 22 ? 18.992 -8.111 98.746 1.00 24.80 240 PRO B N 1
ATOM 655 C CA . PRO B 1 22 ? 19.373 -6.977 97.899 1.00 23.71 240 PRO B CA 1
ATOM 656 C C . PRO B 1 22 ? 18.340 -6.621 96.833 1.00 27.41 240 PRO B C 1
ATOM 657 O O . PRO B 1 22 ? 17.563 -7.468 96.390 1.00 27.52 240 PRO B O 1
ATOM 661 N N . THR B 1 23 ? 18.333 -5.351 96.442 1.00 24.36 241 THR B N 1
ATOM 662 C CA . THR B 1 23 ? 17.415 -4.851 95.433 1.00 23.19 241 THR B CA 1
ATOM 663 C C . THR B 1 23 ? 18.142 -3.796 94.615 1.00 25.97 241 THR B C 1
ATOM 664 O O . THR B 1 23 ? 19.134 -3.211 95.056 1.00 27.46 241 THR B O 1
ATOM 668 N N . GLN B 1 24 ? 17.649 -3.570 93.404 1.00 26.31 242 GLN B N 1
ATOM 669 C CA . GLN B 1 24 ? 18.305 -2.627 92.512 1.00 29.64 242 GLN B CA 1
ATOM 670 C C . GLN B 1 24 ? 18.071 -1.194 92.982 1.00 31.84 242 GLN B C 1
ATOM 671 O O . GLN B 1 24 ? 16.967 -0.829 93.396 1.00 28.35 242 GLN B O 1
ATOM 677 N N . VAL B 1 25 ? 19.129 -0.388 92.943 1.00 27.48 243 VAL B N 1
ATOM 678 C CA . VAL B 1 25 ? 19.003 1.048 93.172 1.00 28.88 243 VAL B CA 1
ATOM 679 C C . VAL B 1 25 ? 18.417 1.648 91.899 1.00 31.38 243 VAL B C 1
ATOM 680 O O . VAL B 1 25 ? 19.087 1.706 90.866 1.00 31.73 243 VAL B O 1
ATOM 684 N N . LEU B 1 26 ? 17.154 2.070 91.961 1.00 28.07 244 LEU B N 1
ATOM 685 C CA . LEU B 1 26 ? 16.487 2.536 90.751 1.00 32.23 244 LEU B CA 1
ATOM 686 C C . LEU B 1 26 ? 16.814 3.989 90.442 1.00 42.25 244 LEU B C 1
ATOM 687 O O . LEU B 1 26 ? 16.803 4.389 89.272 1.00 36.80 244 LEU B O 1
ATOM 692 N N . TRP B 1 27 ? 17.105 4.782 91.466 1.00 34.39 245 TRP B N 1
ATOM 693 C CA . TRP B 1 27 ? 17.446 6.182 91.285 1.00 33.47 245 TRP B CA 1
ATOM 694 C C . TRP B 1 27 ? 18.277 6.626 92.475 1.00 38.72 245 TRP B C 1
ATOM 695 O O . TRP B 1 27 ? 17.999 6.239 93.612 1.00 37.00 245 TRP B O 1
ATOM 706 N N . GLY B 1 28 ? 19.307 7.419 92.201 1.00 38.66 246 GLY B N 1
ATOM 707 C CA . GLY B 1 28 ? 20.146 7.957 93.248 1.00 40.83 246 GLY B CA 1
ATOM 708 C C . GLY B 1 28 ? 20.030 9.463 93.322 1.00 48.03 246 GLY B C 1
ATOM 709 O O . GLY B 1 28 ? 20.379 10.164 92.369 1.00 49.45 246 GLY B O 1
ATOM 710 N N . GLY B 1 29 ? 19.521 9.971 94.437 1.00 36.90 247 GLY B N 1
ATOM 711 C CA . GLY B 1 29 ? 19.372 11.390 94.647 1.00 40.42 247 GLY B CA 1
ATOM 712 C C . GLY B 1 29 ? 20.451 11.960 95.542 1.00 48.22 247 GLY B C 1
ATOM 713 O O . GLY B 1 29 ? 21.508 11.356 95.756 1.00 50.88 247 GLY B O 1
ATOM 714 N N . ASP B 1 30 ? 20.178 13.151 96.070 1.00 42.14 248 ASP B N 1
ATOM 715 C CA . ASP B 1 30 ? 21.068 13.828 97.010 1.00 48.27 248 ASP B CA 1
ATOM 716 C C . ASP B 1 30 ? 20.689 13.343 98.405 1.00 39.65 248 ASP B C 1
ATOM 717 O O . ASP B 1 30 ? 19.736 13.837 99.011 1.00 41.84 248 ASP B O 1
ATOM 722 N N . GLY B 1 31 ? 21.437 12.367 98.915 1.00 35.96 249 GLY B N 1
ATOM 723 C CA . GLY B 1 31 ? 21.211 11.844 100.246 1.00 40.13 249 GLY B CA 1
ATOM 724 C C . GLY B 1 31 ? 20.179 10.740 100.351 1.00 37.14 249 GLY B C 1
ATOM 725 O O . GLY B 1 31 ? 19.904 10.280 101.467 1.00 35.16 249 GLY B O 1
ATOM 726 N N . ALA B 1 32 ? 19.604 10.293 99.236 1.00 33.11 250 ALA B N 1
ATOM 727 C CA . ALA B 1 32 ? 18.565 9.272 99.273 1.00 30.14 250 ALA B CA 1
ATOM 728 C C . ALA B 1 32 ? 18.547 8.527 97.948 1.00 30.01 250 ALA B C 1
ATOM 729 O O . ALA B 1 32 ? 19.092 8.994 96.944 1.00 34.93 250 ALA B O 1
ATOM 731 N N . ILE B 1 33 ? 17.905 7.356 97.957 1.00 29.52 251 ILE B N 1
ATOM 732 C CA . ILE B 1 33 ? 17.708 6.552 96.759 1.00 27.76 251 ILE B CA 1
ATOM 733 C C . ILE B 1 33 ? 16.244 6.137 96.675 1.00 26.55 251 ILE B C 1
ATOM 734 O O . ILE B 1 33 ? 15.472 6.287 97.623 1.00 27.73 251 ILE B O 1
ATOM 739 N N . VAL B 1 34 ? 15.882 5.576 95.524 1.00 27.37 252 VAL B N 1
ATOM 740 C CA . VAL B 1 34 ? 14.572 4.982 95.301 1.00 27.36 252 VAL B CA 1
ATOM 741 C C . VAL B 1 34 ? 14.764 3.497 95.019 1.00 27.16 252 VAL B C 1
ATOM 742 O O . VAL B 1 34 ? 15.644 3.117 94.237 1.00 28.03 252 VAL B O 1
ATOM 746 N N . VAL B 1 35 ? 13.966 2.662 95.691 1.00 25.67 253 VAL B N 1
ATOM 747 C CA . VAL B 1 35 ? 13.916 1.227 95.454 1.00 26.14 253 VAL B CA 1
ATOM 748 C C . VAL B 1 35 ? 12.461 0.831 95.262 1.00 26.33 253 VAL B C 1
ATOM 749 O O . VAL B 1 35 ? 11.537 1.565 95.618 1.00 26.34 253 VAL B O 1
ATOM 753 N N . LYS B 1 36 ? 12.266 -0.351 94.691 1.00 25.44 254 LYS B N 1
ATOM 754 C CA . LYS B 1 36 ? 10.941 -0.938 94.530 1.00 29.14 254 LYS B CA 1
ATOM 755 C C . LYS B 1 36 ? 10.765 -1.996 95.614 1.00 33.84 254 LYS B C 1
ATOM 756 O O . LYS B 1 36 ? 11.490 -2.997 95.636 1.00 31.64 254 LYS B O 1
ATOM 762 N N . ASP B 1 37 ? 9.805 -1.774 96.507 1.00 31.89 255 ASP B N 1
ATOM 763 C CA . ASP B 1 37 ? 9.513 -2.708 97.590 1.00 35.82 255 ASP B CA 1
ATOM 764 C C . ASP B 1 37 ? 8.581 -3.790 97.056 1.00 40.60 255 ASP B C 1
ATOM 765 O O . ASP B 1 37 ? 7.401 -3.529 96.803 1.00 44.67 255 ASP B O 1
ATOM 770 N N . ARG B 1 38 ? 9.100 -5.007 96.884 1.00 45.79 256 ARG B N 1
ATOM 771 C CA . ARG B 1 38 ? 8.318 -6.031 96.197 1.00 51.95 256 ARG B CA 1
ATOM 772 C C . ARG B 1 38 ? 7.200 -6.613 97.054 1.00 58.32 256 ARG B C 1
ATOM 773 O O . ARG B 1 38 ? 6.359 -7.348 96.523 1.00 65.76 256 ARG B O 1
ATOM 781 N N . GLY B 1 39 ? 7.157 -6.300 98.345 1.00 47.03 257 GLY B N 1
ATOM 782 C CA . GLY B 1 39 ? 6.037 -6.700 99.172 1.00 53.43 257 GLY B CA 1
ATOM 783 C C . GLY B 1 39 ? 4.805 -5.857 98.913 1.00 65.83 257 GLY B C 1
ATOM 784 O O . GLY B 1 39 ? 3.706 -6.389 98.719 1.00 63.45 257 GLY B O 1
ATOM 785 N N . THR B 1 40 ? 4.979 -4.536 98.908 1.00 59.40 258 THR B N 1
ATOM 786 C CA . THR B 1 40 ? 3.891 -3.608 98.627 1.00 62.25 258 THR B CA 1
ATOM 787 C C . THR B 1 40 ? 3.789 -3.238 97.154 1.00 63.65 258 THR B C 1
ATOM 788 O O . THR B 1 40 ? 2.775 -2.657 96.750 1.00 63.94 258 THR B O 1
ATOM 792 N N . ASP B 1 41 ? 4.804 -3.566 96.350 1.00 47.15 259 ASP B N 1
ATOM 793 C CA . ASP B 1 41 ? 4.873 -3.166 94.944 1.00 56.98 259 ASP B CA 1
ATOM 794 C C . ASP B 1 41 ? 4.754 -1.647 94.808 1.00 52.73 259 ASP B C 1
ATOM 795 O O . ASP B 1 41 ? 3.996 -1.126 93.987 1.00 57.53 259 ASP B O 1
ATOM 800 N N . ARG B 1 42 ? 5.508 -0.934 95.643 1.00 40.86 260 ARG B N 1
ATOM 801 C CA . ARG B 1 42 ? 5.551 0.519 95.620 1.00 34.61 260 ARG B CA 1
ATOM 802 C C . ARG B 1 42 ? 6.997 0.989 95.629 1.00 28.76 260 ARG B C 1
ATOM 803 O O . ARG B 1 42 ? 7.882 0.325 96.173 1.00 29.39 260 ARG B O 1
ATOM 811 N N . TYR B 1 43 ? 7.224 2.153 95.034 1.00 29.54 261 TYR B N 1
ATOM 812 C CA . TYR B 1 43 ? 8.529 2.790 95.114 1.00 30.41 261 TYR B CA 1
ATOM 813 C C . TYR B 1 43 ? 8.683 3.464 96.469 1.00 31.32 261 TYR B C 1
ATOM 814 O O . TYR B 1 43 ? 7.779 4.171 96.926 1.00 27.67 261 TYR B O 1
ATOM 823 N N . LEU B 1 44 ? 9.827 3.241 97.108 1.00 24.82 262 LEU B N 1
ATOM 824 C CA . LEU B 1 44 ? 10.139 3.812 98.409 1.00 26.36 262 LEU B CA 1
ATOM 825 C C . LEU B 1 44 ? 11.376 4.690 98.308 1.00 29.67 262 LEU B C 1
ATOM 826 O O . LEU B 1 44 ? 12.370 4.302 97.688 1.00 27.05 262 LEU B O 1
ATOM 831 N N . VAL B 1 45 ? 11.313 5.868 98.921 1.00 28.43 263 VAL B N 1
ATOM 832 C CA . VAL B 1 45 ? 12.482 6.729 99.077 1.00 29.17 263 VAL B CA 1
ATOM 833 C C . VAL B 1 45 ? 13.199 6.320 100.356 1.00 34.67 263 VAL B C 1
ATOM 834 O O . VAL B 1 45 ? 12.604 6.324 101.439 1.00 30.05 263 VAL B O 1
ATOM 838 N N . ILE B 1 46 ? 14.473 5.962 100.235 1.00 30.05 264 ILE B N 1
ATOM 839 C CA . ILE B 1 46 ? 15.272 5.515 101.368 1.00 26.60 264 ILE B CA 1
ATOM 840 C C . ILE B 1 46 ? 16.426 6.486 101.555 1.00 25.16 264 ILE B C 1
ATOM 841 O O . ILE B 1 46 ? 17.194 6.728 100.617 1.00 26.13 264 ILE B O 1
ATOM 846 N N . ALA B 1 47 ? 16.558 7.020 102.766 1.00 29.15 265 ALA B N 1
ATOM 847 C CA . ALA B 1 47 ? 17.703 7.856 103.086 1.00 34.34 265 ALA B CA 1
ATOM 848 C C . ALA B 1 47 ? 18.974 7.013 103.130 1.00 25.61 265 ALA B C 1
ATOM 849 O O . ALA B 1 47 ? 18.953 5.838 103.501 1.00 28.04 265 ALA B O 1
ATOM 851 N N . ASN B 1 48 ? 20.096 7.639 102.757 1.00 30.37 266 ASN B N 1
ATOM 852 C CA . ASN B 1 48 ? 21.350 6.907 102.603 1.00 29.65 266 ASN B CA 1
ATOM 853 C C . ASN B 1 48 ? 21.791 6.233 103.896 1.00 30.32 266 ASN B C 1
ATOM 854 O O . ASN B 1 48 ? 22.451 5.191 103.848 1.00 32.56 266 ASN B O 1
ATOM 859 N N . LYS B 1 49 ? 21.443 6.801 105.055 1.00 33.29 267 LYS B N 1
ATOM 860 C CA . LYS B 1 49 ? 21.791 6.153 106.317 1.00 37.94 267 LYS B CA 1
ATOM 861 C C . LYS B 1 49 ? 21.115 4.796 106.464 1.00 38.97 267 LYS B C 1
ATOM 862 O O . LYS B 1 49 ? 21.571 3.967 107.258 1.00 38.60 267 LYS B O 1
ATOM 868 N N . ASP B 1 50 ? 20.047 4.550 105.710 1.00 31.75 268 ASP B N 1
ATOM 869 C CA . ASP B 1 50 ? 19.342 3.277 105.727 1.00 28.83 268 ASP B CA 1
ATOM 870 C C . ASP B 1 50 ? 19.578 2.475 104.449 1.00 32.59 268 ASP B C 1
ATOM 871 O O . ASP B 1 50 ? 18.754 1.639 104.070 1.00 28.92 268 ASP B O 1
ATOM 876 N N . VAL B 1 51 ? 20.710 2.714 103.785 1.00 25.50 269 VAL B N 1
ATOM 877 C CA . VAL B 1 51 ? 21.109 1.985 102.589 1.00 24.27 269 VAL B CA 1
ATOM 878 C C . VAL B 1 51 ? 22.490 1.388 102.825 1.00 32.00 269 VAL B C 1
ATOM 879 O O . VAL B 1 51 ? 23.372 2.047 103.386 1.00 30.59 269 VAL B O 1
ATOM 883 N N . LYS B 1 52 ? 22.679 0.141 102.399 1.00 27.76 270 LYS B N 1
ATOM 884 C CA . LYS B 1 52 ? 24.003 -0.474 102.321 1.00 26.99 270 LYS B CA 1
ATOM 885 C C . LYS B 1 52 ? 24.272 -0.788 100.853 1.00 25.37 270 LYS B C 1
ATOM 886 O O . LYS B 1 52 ? 23.724 -1.753 100.313 1.00 29.38 270 LYS B O 1
ATOM 892 N N . PHE B 1 53 ? 25.108 0.024 100.207 1.00 29.89 271 PHE B N 1
ATOM 893 C CA . PHE B 1 53 ? 25.423 -0.194 98.801 1.00 34.79 271 PHE B CA 1
ATOM 894 C C . PHE B 1 53 ? 26.369 -1.380 98.651 1.00 38.44 271 PHE B C 1
ATOM 895 O O . PHE B 1 53 ? 27.389 -1.465 99.341 1.00 37.00 271 PHE B O 1
ATOM 903 N N . ILE B 1 54 ? 26.031 -2.298 97.749 1.00 30.37 272 ILE B N 1
ATOM 904 C CA . ILE B 1 54 ? 26.857 -3.477 97.502 1.00 27.13 272 ILE B CA 1
ATOM 905 C C . ILE B 1 54 ? 28.015 -3.071 96.602 1.00 30.94 272 ILE B C 1
ATOM 906 O O . ILE B 1 54 ? 27.783 -2.562 95.496 1.00 34.16 272 ILE B O 1
ATOM 911 N N . PRO B 1 55 ? 29.261 -3.253 97.033 1.00 36.12 273 PRO B N 1
ATOM 912 C CA . PRO B 1 55 ? 30.406 -2.834 96.214 1.00 38.88 273 PRO B CA 1
ATOM 913 C C . PRO B 1 55 ? 30.411 -3.545 94.873 1.00 61.13 273 PRO B C 1
ATOM 914 O O . PRO B 1 55 ? 30.088 -4.740 94.789 1.00 58.59 273 PRO B O 1
ATOM 918 N N . PRO B 1 56 ? 30.760 -2.838 93.801 1.00 79.00 274 PRO B N 1
ATOM 919 C CA . PRO B 1 56 ? 30.815 -3.456 92.469 1.00 81.19 274 PRO B CA 1
ATOM 920 C C . PRO B 1 56 ? 31.879 -4.537 92.417 1.00 69.64 274 PRO B C 1
ATOM 921 O O . PRO B 1 56 ? 32.718 -4.629 93.326 1.00 44.65 274 PRO B O 1
ATOM 925 N N . PRO B 1 57 ? 31.878 -5.375 91.375 1.00 73.63 275 PRO B N 1
ATOM 926 C CA . PRO B 1 57 ? 32.861 -6.464 91.307 1.00 75.80 275 PRO B CA 1
ATOM 927 C C . PRO B 1 57 ? 34.287 -5.939 91.226 1.00 80.46 275 PRO B C 1
ATOM 928 O O . PRO B 1 57 ? 34.573 -4.951 90.546 1.00 65.88 275 PRO B O 1
ATOM 932 N N . LYS B 1 58 ? 35.184 -6.623 91.928 1.00 88.50 276 LYS B N 1
ATOM 933 C CA . LYS B 1 58 ? 36.580 -6.219 92.021 1.00 87.46 276 LYS B CA 1
ATOM 934 C C . LYS B 1 58 ? 37.390 -6.753 90.846 1.00 91.60 276 LYS B C 1
ATOM 935 O O . LYS B 1 58 ? 37.924 -7.861 90.904 1.00 94.92 276 LYS B O 1
#

Radius of gyration: 15.34 Å; Cα contacts (8 Å, |Δi|>4): 201; chains: 2; bounding box: 46×33×44 Å

B-factor: mean 42.19, std 16.5, range [21.6, 103.79]